Protein AF-A0A938K2B5-F1 (afdb_monomer_lite)

pLDDT: mean 94.19, std 3.46, range [78.31, 98.06]

Radius of gyration: 16.65 Å; chains: 1; bounding box: 28×21×44 Å

Sequence (51 aa):
MACEWARYNVRVNAIAPGVFRTPLNTQVLDIPERSAALLAHTPMARLGRLV

Structure (mmCIF, N/CA/C/O backbone):
data_AF-A0A938K2B5-F1
#
_entry.id   AF-A0A938K2B5-F1
#
loop_
_atom_site.group_PDB
_atom_site.id
_atom_site.type_symbol
_atom_site.label_atom_id
_atom_site.label_alt_id
_atom_site.label_comp_id
_atom_site.label_asym_id
_atom_site.label_entity_id
_atom_site.label_seq_id
_atom_site.pdbx_PDB_ins_code
_atom_site.Cartn_x
_atom_site.Cartn_y
_atom_site.Cartn_z
_atom_site.occupancy
_atom_site.B_iso_or_equiv
_atom_site.auth_seq_id
_atom_site.auth_comp_id
_atom_site.auth_asym_id
_atom_site.auth_atom_id
_atom_site.pdbx_PDB_model_num
ATOM 1 N N . MET A 1 1 ? -1.683 1.155 19.770 1.00 84.94 1 MET A N 1
ATOM 2 C CA . MET A 1 1 ? -2.354 2.055 18.798 1.00 84.94 1 MET A CA 1
ATOM 3 C C . MET A 1 1 ? -3.883 1.938 18.807 1.00 84.94 1 MET A C 1
ATOM 5 O O . MET A 1 1 ? -4.513 2.713 19.505 1.00 84.94 1 MET A O 1
ATOM 9 N N . ALA A 1 2 ? -4.521 1.000 18.086 1.00 97.25 2 ALA A N 1
ATOM 10 C CA . ALA A 1 2 ? -5.994 0.968 17.996 1.00 97.25 2 ALA A CA 1
ATOM 11 C C . ALA A 1 2 ? -6.687 0.549 19.311 1.00 97.25 2 ALA A C 1
ATOM 13 O O . ALA A 1 2 ? -7.579 1.248 19.786 1.00 97.25 2 ALA A O 1
ATOM 14 N N . CYS 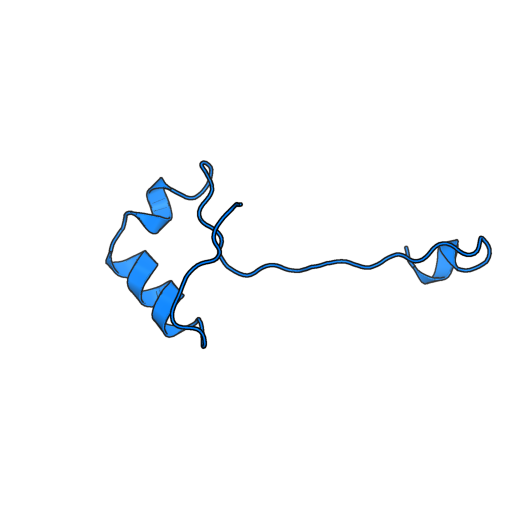A 1 3 ? -6.246 -0.549 19.938 1.00 97.25 3 CYS A N 1
ATOM 15 C CA . CYS A 1 3 ? -6.850 -1.050 21.181 1.00 97.25 3 CYS A CA 1
ATOM 16 C C . CYS A 1 3 ? -6.691 -0.075 22.356 1.00 97.25 3 CYS A C 1
ATOM 18 O O . CYS A 1 3 ? -7.619 0.109 23.136 1.00 97.25 3 CYS A O 1
ATOM 20 N N . GLU A 1 4 ? -5.535 0.585 22.458 1.00 97.94 4 GLU A N 1
ATOM 21 C CA . GLU A 1 4 ? -5.258 1.574 23.509 1.00 97.94 4 GLU A CA 1
ATOM 22 C C . GLU A 1 4 ? -6.238 2.753 23.467 1.00 97.94 4 GLU A C 1
ATOM 24 O O . GLU A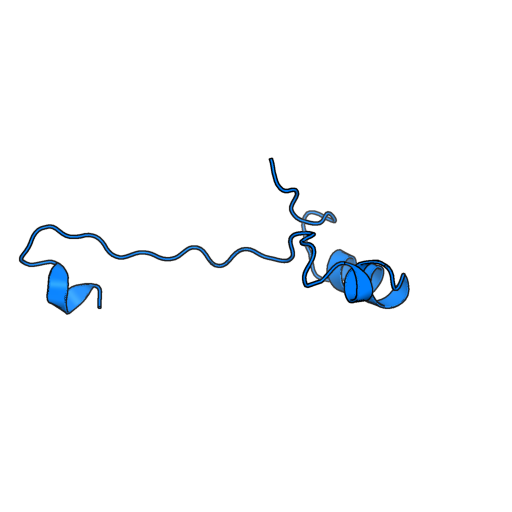 1 4 ? -6.570 3.318 24.508 1.00 97.94 4 GLU A O 1
ATOM 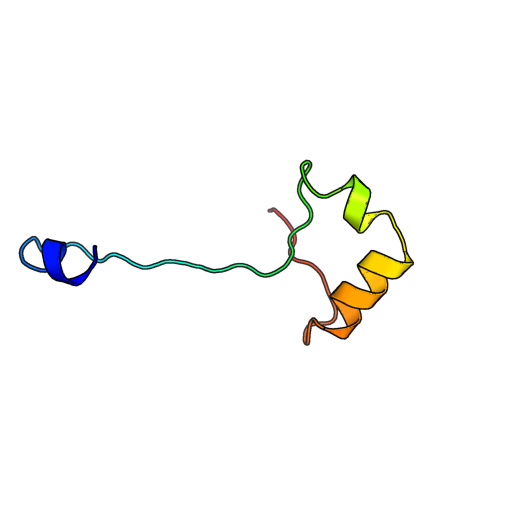29 N N . TRP A 1 5 ? -6.693 3.145 22.272 1.00 97.69 5 TRP A N 1
ATOM 30 C CA . TRP A 1 5 ? -7.474 4.369 22.079 1.00 97.69 5 TRP A CA 1
ATOM 31 C C . TRP A 1 5 ? -8.978 4.116 21.908 1.00 97.69 5 TRP A C 1
ATOM 33 O O . TRP A 1 5 ? -9.774 5.054 21.970 1.00 97.69 5 TRP A O 1
AT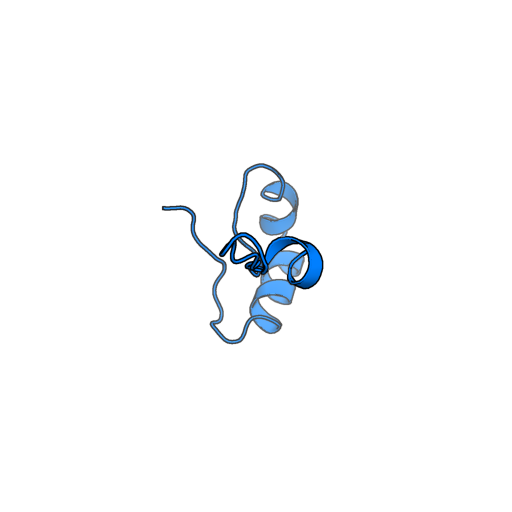OM 43 N N . ALA A 1 6 ? -9.387 2.851 21.779 1.00 97.94 6 ALA A N 1
ATOM 44 C CA . ALA A 1 6 ? -10.783 2.458 21.598 1.00 97.94 6 ALA A CA 1
ATOM 45 C C . ALA A 1 6 ? -11.704 2.972 22.720 1.00 97.94 6 ALA A C 1
ATOM 47 O O . ALA A 1 6 ? -12.816 3.419 22.448 1.00 97.94 6 ALA A O 1
ATOM 48 N N . ARG A 1 7 ? -11.224 2.997 23.975 1.00 97.75 7 ARG A N 1
ATOM 49 C CA . ARG A 1 7 ? -11.982 3.512 25.136 1.00 97.75 7 ARG A CA 1
ATOM 50 C C . ARG A 1 7 ? -12.366 4.992 25.029 1.00 97.75 7 ARG A C 1
ATOM 52 O O . ARG A 1 7 ? -13.258 5.437 25.741 1.00 97.75 7 ARG A O 1
ATOM 59 N N . TYR A 1 8 ? -11.679 5.743 24.172 1.00 98.06 8 TYR A N 1
ATOM 60 C CA . TYR A 1 8 ? -11.947 7.155 23.901 1.00 98.06 8 TYR A CA 1
ATOM 61 C C . TYR A 1 8 ? -12.800 7.344 22.641 1.00 98.06 8 TYR A C 1
ATOM 63 O O . TYR A 1 8 ? -12.890 8.452 22.123 1.00 98.06 8 TYR A O 1
ATOM 71 N N . ASN A 1 9 ? -13.404 6.267 22.123 1.00 97.44 9 ASN A N 1
ATOM 72 C CA . ASN A 1 9 ? -14.157 6.259 20.871 1.00 97.44 9 ASN A CA 1
ATOM 73 C C . ASN A 1 9 ? -13.321 6.719 19.654 1.00 97.44 9 ASN A C 1
ATOM 75 O O . ASN A 1 9 ? -13.847 7.288 18.697 1.00 97.44 9 ASN A O 1
ATOM 79 N N . VAL A 1 10 ? -12.004 6.474 19.678 1.00 97.88 10 VAL A N 1
ATOM 80 C CA . VAL A 1 10 ? -11.099 6.794 18.565 1.00 97.88 10 VAL A CA 1
ATOM 81 C C . VAL A 1 10 ? -10.853 5.548 17.719 1.00 97.88 10 VAL A C 1
ATOM 83 O O . VAL A 1 10 ? -10.466 4.497 18.229 1.00 97.88 10 VAL A O 1
ATOM 86 N N . ARG A 1 11 ? -11.041 5.674 16.399 1.00 97.81 11 ARG A N 1
ATOM 87 C CA . ARG A 1 11 ? -10.753 4.616 15.420 1.00 97.81 11 ARG A CA 1
ATOM 88 C C . ARG A 1 11 ? -9.418 4.889 14.744 1.00 97.81 11 ARG A C 1
ATOM 90 O O . ARG A 1 11 ? -9.256 5.924 14.104 1.00 97.81 11 ARG A O 1
ATOM 97 N N . VAL A 1 12 ? -8.499 3.934 14.822 1.00 97.62 12 VAL A N 1
ATOM 98 C CA . VAL A 1 12 ? -7.196 4.011 14.150 1.00 97.62 12 VAL A CA 1
ATOM 99 C C . VAL A 1 12 ? -7.156 2.960 13.047 1.00 97.62 12 VAL A C 1
ATOM 101 O O . VAL A 1 12 ? -7.303 1.774 13.324 1.00 97.62 12 VAL A O 1
ATOM 104 N N . ASN A 1 13 ? -6.977 3.402 11.804 1.00 97.25 13 ASN A N 1
ATOM 105 C CA . ASN A 1 13 ? -6.861 2.557 10.613 1.00 97.25 13 ASN A CA 1
ATOM 106 C C . ASN A 1 13 ? -5.713 3.072 9.736 1.00 97.25 13 ASN A C 1
ATOM 108 O O . ASN A 1 13 ? -5.260 4.203 9.913 1.00 97.25 13 ASN A O 1
ATOM 112 N N . ALA A 1 14 ? -5.276 2.265 8.773 1.00 97.38 14 ALA A N 1
ATOM 113 C CA . ALA A 1 14 ? -4.262 2.649 7.799 1.00 97.38 14 ALA A CA 1
ATOM 114 C C . ALA A 1 14 ? -4.662 2.185 6.396 1.00 97.38 14 ALA A C 1
ATOM 116 O O . ALA A 1 14 ? -5.345 1.174 6.237 1.00 97.38 14 ALA A O 1
ATOM 117 N N . ILE A 1 15 ? -4.206 2.921 5.385 1.00 96.12 15 ILE A N 1
ATOM 118 C CA . ILE A 1 15 ? -4.282 2.514 3.982 1.00 96.12 15 ILE A CA 1
ATOM 119 C C . ILE A 1 15 ? -2.850 2.268 3.521 1.00 96.12 15 ILE A C 1
ATOM 121 O O . ILE A 1 15 ? -1.993 3.134 3.689 1.00 96.12 15 ILE A O 1
ATOM 125 N N . ALA A 1 16 ? -2.604 1.097 2.938 1.00 95.88 16 ALA A N 1
ATOM 126 C CA . ALA A 1 16 ? -1.342 0.756 2.293 1.00 95.88 16 ALA A CA 1
ATOM 127 C C . ALA A 1 16 ? -1.527 0.852 0.769 1.00 95.88 16 ALA A C 1
ATOM 129 O O . ALA A 1 16 ? -1.926 -0.133 0.141 1.00 95.88 16 ALA A O 1
ATOM 130 N N . PRO A 1 17 ? -1.336 2.038 0.161 1.00 94.00 17 PRO A N 1
ATOM 131 C CA . PRO A 1 17 ? -1.438 2.170 -1.283 1.00 94.00 17 PRO A CA 1
ATOM 132 C C . PRO A 1 17 ? -0.350 1.343 -1.978 1.00 94.00 17 PRO A C 1
ATOM 134 O O . PRO A 1 17 ? 0.764 1.207 -1.475 1.00 94.00 17 PRO A O 1
ATOM 137 N N . GLY A 1 18 ? -0.677 0.829 -3.167 1.00 92.88 18 GLY A N 1
ATOM 138 C CA . GLY A 1 18 ? 0.323 0.313 -4.102 1.00 92.88 18 GLY A CA 1
ATOM 139 C C . GLY A 1 18 ? 1.191 1.440 -4.673 1.00 92.88 18 GLY A C 1
ATOM 140 O O . GLY A 1 18 ? 1.320 2.518 -4.095 1.00 92.88 18 GLY A O 1
ATOM 141 N N . VAL A 1 19 ? 1.777 1.231 -5.849 1.00 93.94 19 VAL A N 1
ATOM 142 C CA . VAL A 1 19 ? 2.672 2.236 -6.433 1.00 93.94 19 VAL A CA 1
ATOM 143 C C . VAL A 1 19 ? 1.889 3.387 -7.070 1.00 93.94 19 VAL A C 1
ATOM 145 O O . VAL A 1 19 ? 1.146 3.199 -8.034 1.00 93.94 19 VAL A O 1
ATOM 148 N N . PHE A 1 20 ? 2.098 4.597 -6.550 1.00 95.00 20 PHE A N 1
ATOM 149 C CA . PHE A 1 20 ? 1.638 5.860 -7.132 1.00 95.00 20 PHE A CA 1
ATOM 150 C C . PHE A 1 20 ? 2.830 6.622 -7.691 1.00 95.00 20 PHE A C 1
ATOM 152 O O . PHE A 1 20 ? 3.890 6.631 -7.067 1.00 95.00 20 PHE A O 1
ATOM 159 N N . ARG A 1 21 ? 2.662 7.292 -8.833 1.00 92.06 21 ARG A N 1
ATOM 160 C CA . ARG A 1 21 ? 3.704 8.184 -9.351 1.00 92.06 21 ARG A CA 1
ATOM 161 C C . ARG A 1 21 ? 3.769 9.447 -8.492 1.00 92.06 21 ARG A C 1
ATOM 163 O O . ARG A 1 21 ? 2.804 10.202 -8.425 1.00 92.06 21 ARG A O 1
ATOM 170 N N . THR A 1 22 ? 4.908 9.660 -7.845 1.00 93.81 22 THR A N 1
ATOM 171 C CA . THR A 1 22 ? 5.210 10.815 -6.993 1.00 93.81 22 THR A CA 1
ATOM 172 C C . THR A 1 22 ? 6.600 11.357 -7.346 1.00 93.81 22 THR A C 1
ATOM 174 O O . THR A 1 22 ? 7.415 10.611 -7.891 1.00 93.81 22 THR A O 1
ATOM 177 N N . PRO A 1 23 ? 6.935 12.619 -7.010 1.00 93.88 23 PRO A N 1
ATOM 178 C CA . PRO A 1 23 ? 8.267 13.165 -7.289 1.00 93.88 23 PRO A CA 1
ATOM 179 C C . PRO A 1 23 ? 9.419 12.312 -6.736 1.00 93.88 23 PRO A C 1
ATOM 181 O O . PRO A 1 23 ? 10.476 12.232 -7.354 1.00 93.88 23 PRO A O 1
ATOM 184 N N . LEU A 1 24 ? 9.193 11.630 -5.606 1.00 93.81 24 LEU A N 1
ATOM 185 C CA . LEU A 1 24 ? 10.173 10.758 -4.958 1.00 93.81 24 LEU A CA 1
ATOM 186 C C . LEU A 1 24 ? 10.559 9.547 -5.819 1.00 93.81 24 LEU A C 1
ATOM 188 O O . LEU A 1 24 ? 11.705 9.112 -5.782 1.00 93.81 24 LEU A O 1
ATOM 192 N N . ASN A 1 25 ? 9.610 8.976 -6.566 1.00 93.06 25 ASN A N 1
ATOM 193 C CA . ASN A 1 25 ? 9.825 7.731 -7.304 1.00 93.06 25 ASN A CA 1
ATOM 194 C C . ASN A 1 25 ? 9.821 7.894 -8.830 1.00 93.06 25 ASN 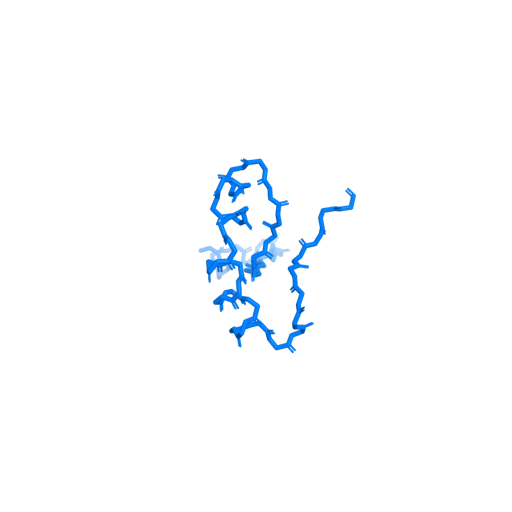A C 1
ATOM 196 O O . ASN A 1 25 ? 10.011 6.901 -9.530 1.00 93.06 25 ASN A O 1
ATOM 200 N N . THR A 1 26 ? 9.685 9.120 -9.349 1.00 92.38 26 THR A N 1
ATOM 201 C CA . THR A 1 26 ? 9.735 9.436 -10.788 1.00 92.38 26 THR A CA 1
ATOM 202 C C . THR A 1 26 ? 10.928 8.783 -11.486 1.00 92.38 26 THR A C 1
ATOM 204 O O . THR A 1 26 ? 10.735 8.032 -12.435 1.00 92.38 26 THR A O 1
ATOM 207 N N . GLN A 1 27 ? 12.143 8.961 -10.955 1.00 92.56 27 GLN A N 1
ATOM 208 C CA . GLN A 1 27 ? 13.367 8.414 -11.559 1.00 92.56 27 GLN A CA 1
ATOM 209 C C . GLN A 1 27 ? 13.364 6.883 -11.661 1.00 92.56 27 GLN A C 1
ATOM 211 O O . GLN A 1 27 ? 13.976 6.320 -12.560 1.00 92.56 27 GLN A O 1
ATOM 216 N N . VAL A 1 28 ? 12.678 6.197 -10.744 1.00 90.88 28 VAL A N 1
ATOM 217 C CA . VAL A 1 28 ? 12.563 4.733 -10.749 1.00 90.88 28 VAL A CA 1
ATOM 218 C C . VAL A 1 28 ? 11.490 4.274 -11.733 1.00 90.88 28 VAL A C 1
ATOM 220 O O . VAL A 1 28 ? 11.664 3.253 -12.392 1.00 90.88 28 VAL A O 1
ATOM 223 N N . LEU A 1 29 ? 10.386 5.019 -11.829 1.00 91.69 29 LEU A N 1
ATOM 224 C CA . LEU A 1 29 ? 9.252 4.703 -12.698 1.00 91.69 29 LEU A CA 1
ATOM 225 C C . LEU A 1 29 ? 9.488 5.057 -14.169 1.00 91.69 29 LEU A C 1
ATOM 227 O O . LEU A 1 29 ? 8.766 4.554 -15.027 1.00 91.69 29 LEU A O 1
ATOM 231 N N . ASP A 1 30 ? 10.466 5.914 -14.456 1.00 92.94 30 ASP A N 1
ATOM 232 C CA . ASP A 1 30 ? 10.874 6.260 -15.821 1.00 92.94 30 ASP A CA 1
ATOM 233 C C . ASP A 1 30 ? 11.818 5.216 -16.436 1.00 92.94 30 ASP A C 1
ATOM 235 O O . ASP A 1 30 ? 12.044 5.239 -17.642 1.00 92.94 30 ASP A O 1
ATOM 239 N N . ILE A 1 31 ? 12.319 4.265 -15.636 1.00 95.44 31 ILE A N 1
ATOM 240 C CA . ILE A 1 31 ? 13.069 3.103 -16.127 1.00 95.44 31 ILE A CA 1
ATOM 241 C C . ILE A 1 31 ? 12.057 2.073 -16.662 1.00 95.44 31 ILE A C 1
ATOM 243 O O . ILE A 1 31 ? 11.310 1.496 -15.857 1.00 95.44 31 ILE A O 1
ATOM 247 N N . PRO A 1 32 ? 12.008 1.813 -17.985 1.00 93.56 32 PRO A N 1
ATOM 248 C CA . PRO A 1 32 ? 10.961 0.995 -18.596 1.00 93.56 32 PRO A CA 1
ATOM 249 C C . PRO A 1 32 ? 10.850 -0.409 -17.998 1.00 93.56 32 PRO A C 1
ATOM 251 O O . PRO A 1 32 ? 9.745 -0.875 -17.732 1.00 93.56 32 PRO A O 1
ATOM 254 N N . GLU A 1 33 ? 11.976 -1.059 -17.705 1.00 95.12 33 GLU A N 1
ATOM 255 C CA . GLU A 1 33 ? 12.016 -2.417 -17.157 1.00 95.12 33 GLU A CA 1
ATOM 256 C C . GLU A 1 33 ? 11.425 -2.471 -15.744 1.00 95.12 33 GLU A C 1
ATOM 258 O O . GLU A 1 33 ? 10.702 -3.405 -15.394 1.00 95.12 33 GLU A O 1
ATOM 263 N N . ARG A 1 34 ? 11.684 -1.439 -14.929 1.00 92.56 34 ARG A N 1
ATOM 264 C CA . ARG A 1 34 ? 11.131 -1.346 -13.571 1.00 92.56 34 ARG A CA 1
ATOM 265 C C . ARG A 1 34 ? 9.637 -1.065 -13.603 1.00 92.56 34 ARG A C 1
ATOM 267 O O . ARG A 1 34 ? 8.887 -1.679 -12.850 1.00 92.56 34 ARG A O 1
ATOM 274 N N . SER A 1 35 ? 9.205 -0.168 -14.486 1.00 92.81 35 SER A N 1
ATOM 275 C CA . SER A 1 35 ? 7.785 0.118 -14.690 1.00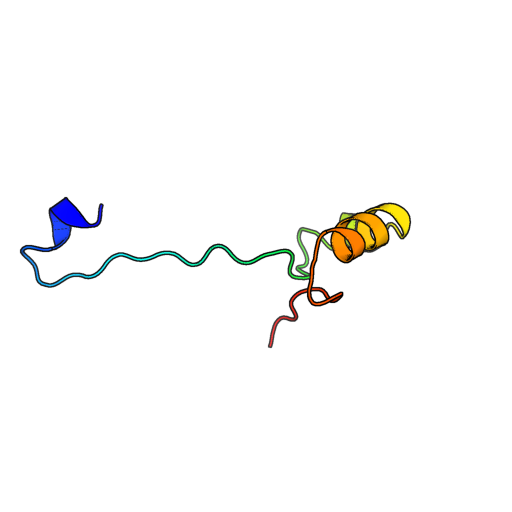 92.81 35 SER A CA 1
ATOM 276 C C . SER A 1 35 ? 7.035 -1.129 -15.171 1.00 92.81 35 SER A C 1
ATOM 278 O O . SER A 1 35 ? 5.993 -1.476 -14.616 1.00 92.81 35 SER A O 1
ATOM 280 N N . ALA A 1 36 ? 7.608 -1.872 -16.122 1.00 94.44 36 ALA A N 1
ATOM 281 C CA . ALA A 1 36 ? 7.041 -3.119 -16.625 1.00 94.44 36 ALA A CA 1
ATOM 282 C C . ALA A 1 36 ? 6.921 -4.189 -15.528 1.00 94.44 36 ALA A C 1
ATOM 284 O O . ALA A 1 36 ? 5.867 -4.809 -15.401 1.00 94.44 36 ALA A O 1
ATOM 285 N N . ALA A 1 37 ? 7.950 -4.360 -14.690 1.00 94.38 37 ALA A N 1
ATOM 286 C CA . ALA A 1 37 ? 7.903 -5.290 -13.561 1.00 94.38 37 ALA A CA 1
ATOM 287 C C . ALA A 1 37 ? 6.791 -4.923 -12.561 1.00 94.38 37 ALA A C 1
ATOM 289 O O . ALA A 1 37 ? 6.021 -5.779 -12.129 1.00 94.38 37 ALA A O 1
ATOM 290 N N . LEU A 1 38 ? 6.654 -3.635 -12.232 1.00 93.81 38 LEU A N 1
ATOM 291 C CA . LEU A 1 38 ? 5.599 -3.153 -11.339 1.00 93.81 38 LEU A CA 1
ATOM 292 C C . LEU A 1 38 ? 4.199 -3.370 -11.921 1.00 93.81 38 LEU A C 1
ATOM 294 O O . LEU A 1 38 ? 3.289 -3.773 -11.196 1.00 93.81 38 LEU A O 1
ATOM 298 N N . LEU A 1 39 ? 4.021 -3.135 -13.221 1.00 94.44 39 LEU A N 1
ATOM 299 C CA . LEU A 1 39 ? 2.756 -3.378 -13.910 1.00 94.44 39 LEU A CA 1
ATOM 300 C C . LEU A 1 39 ? 2.420 -4.872 -13.973 1.00 94.44 39 LEU A C 1
ATOM 302 O O . LEU A 1 39 ? 1.271 -5.228 -13.729 1.00 94.44 39 LEU A O 1
ATOM 306 N N . ALA A 1 40 ? 3.406 -5.743 -14.205 1.00 95.94 40 ALA A N 1
ATOM 307 C CA . ALA A 1 40 ? 3.213 -7.195 -14.218 1.00 95.94 40 ALA A CA 1
ATOM 308 C C . ALA A 1 40 ? 2.731 -7.743 -12.862 1.00 95.94 40 ALA A C 1
ATOM 310 O O . ALA A 1 40 ? 1.950 -8.691 -12.818 1.00 95.94 40 ALA A O 1
ATOM 311 N N . HIS A 1 41 ? 3.150 -7.122 -11.755 1.00 94.44 41 HIS A N 1
ATOM 312 C CA . HIS A 1 41 ? 2.708 -7.475 -10.402 1.00 94.44 41 HIS A CA 1
ATOM 313 C C . HIS A 1 41 ? 1.477 -6.694 -9.920 1.00 94.44 41 HIS A C 1
ATOM 315 O O . HIS A 1 41 ? 1.015 -6.915 -8.801 1.00 94.44 41 HIS A O 1
ATOM 321 N N . THR A 1 42 ? 0.926 -5.796 -10.740 1.00 95.69 42 THR A N 1
ATOM 322 C CA . THR A 1 42 ? -0.264 -5.013 -10.397 1.00 95.69 42 THR A CA 1
ATOM 323 C C . THR A 1 42 ? -1.469 -5.547 -11.174 1.00 95.69 42 THR A C 1
ATOM 325 O O . THR A 1 42 ? -1.569 -5.280 -12.369 1.00 95.69 42 THR A O 1
ATOM 328 N N . PRO A 1 43 ? -2.447 -6.220 -10.533 1.00 96.12 43 PRO A N 1
ATOM 329 C CA . PRO A 1 43 ? -3.581 -6.832 -11.240 1.00 96.12 43 PRO A CA 1
ATOM 330 C C . PRO A 1 43 ? -4.412 -5.862 -12.090 1.00 96.12 43 PRO A C 1
ATOM 332 O O . PRO A 1 43 ? -4.980 -6.247 -13.103 1.00 96.12 43 PRO A O 1
ATOM 335 N N . MET A 1 44 ? -4.469 -4.585 -11.701 1.00 96.25 44 MET A N 1
ATOM 336 C CA . MET A 1 44 ? -5.165 -3.546 -12.470 1.00 96.25 44 MET A CA 1
ATOM 337 C C . MET A 1 44 ? -4.376 -3.039 -13.690 1.00 96.25 44 MET A C 1
ATOM 339 O O . MET A 1 44 ? -4.862 -2.144 -14.376 1.00 96.25 44 MET A O 1
ATOM 343 N N . ALA A 1 45 ? -3.159 -3.543 -13.928 1.00 94.25 45 ALA A N 1
ATOM 344 C CA . ALA A 1 45 ? -2.275 -3.168 -15.035 1.00 94.25 45 ALA A CA 1
ATOM 345 C C . ALA A 1 45 ? -2.067 -1.647 -15.196 1.00 94.25 45 ALA A C 1
ATOM 347 O O . ALA A 1 45 ? -1.872 -1.134 -16.296 1.00 94.25 45 ALA A O 1
ATOM 348 N N . ARG A 1 46 ? -2.115 -0.902 -14.085 1.00 93.69 46 ARG A N 1
ATOM 349 C CA . ARG A 1 46 ? -1.902 0.548 -14.052 1.00 93.69 46 ARG A CA 1
ATOM 350 C C . ARG A 1 46 ? -1.331 0.985 -12.715 1.00 93.69 46 ARG A C 1
ATOM 352 O O . ARG A 1 46 ? -1.630 0.391 -11.681 1.00 93.69 46 ARG A O 1
ATOM 359 N N . LEU A 1 47 ? -0.596 2.089 -12.731 1.00 92.50 47 LEU A N 1
ATOM 360 C CA . LEU A 1 47 ? -0.154 2.763 -11.513 1.00 92.50 47 LEU A CA 1
ATOM 361 C C . LEU A 1 47 ? -1.279 3.621 -10.914 1.00 92.50 47 LEU A C 1
ATOM 363 O O . LEU A 1 47 ? -2.251 3.992 -11.585 1.00 92.50 47 LEU A O 1
ATOM 367 N N . GLY A 1 48 ? -1.136 3.949 -9.633 1.00 92.38 48 GLY A N 1
ATOM 368 C CA . GLY A 1 48 ? -1.951 4.963 -8.981 1.00 92.38 48 GLY A CA 1
ATOM 369 C C . GLY A 1 48 ? -1.665 6.360 -9.543 1.00 92.38 48 GLY A C 1
ATOM 370 O O . GLY A 1 48 ? -0.523 6.688 -9.877 1.00 92.38 48 GLY A O 1
ATOM 371 N N . ARG A 1 49 ? -2.709 7.188 -9.640 1.00 90.25 49 ARG A N 1
ATOM 372 C CA . ARG A 1 49 ? -2.639 8.586 -10.082 1.00 90.25 49 ARG A CA 1
ATOM 373 C C . ARG A 1 49 ? -3.001 9.497 -8.909 1.00 90.25 49 ARG A C 1
ATOM 375 O O . ARG A 1 49 ? -3.972 9.218 -8.210 1.00 90.25 49 ARG A O 1
ATOM 382 N N . LEU A 1 50 ? -2.210 10.548 -8.706 1.00 88.31 50 LEU A N 1
ATOM 383 C CA . LEU A 1 50 ? -2.555 11.643 -7.800 1.00 88.31 50 LEU A CA 1
ATOM 384 C C . LEU A 1 50 ? -3.623 12.513 -8.474 1.00 88.31 50 LEU A C 1
ATOM 386 O O . LEU A 1 50 ? -3.516 12.768 -9.675 1.00 88.31 50 LEU A O 1
ATOM 390 N N . VAL A 1 51 ? -4.660 12.876 -7.722 1.00 78.31 51 VAL A N 1
ATOM 391 C CA . VAL A 1 51 ? -5.762 13.731 -8.193 1.00 78.31 51 VAL A CA 1
ATOM 392 C C . VAL A 1 51 ? -5.330 15.187 -8.230 1.00 78.31 51 VAL A C 1
ATOM 394 O O . VAL A 1 51 ? -4.574 15.579 -7.313 1.00 78.31 51 VAL A O 1
#

Secondary structure (DSSP, 8-state):
-HHHHGGGT----------B--TTTHHHHTSHHHHHHHHHT-TTSS-B---

Foldseek 3Di:
DQVVCVVVVDHDDDDDAQAADDPVCVVVCVPPVSVVVSLVVDPVSDGDYDD